Protein AF-A0A1B9ARR6-F1 (afdb_monomer)

Structure (mmCIF, N/CA/C/O backbone):
data_AF-A0A1B9ARR6-F1
#
_entry.id   AF-A0A1B9ARR6-F1
#
loop_
_atom_site.group_PDB
_atom_site.id
_atom_site.type_symbol
_atom_site.label_atom_id
_atom_site.label_alt_id
_atom_site.label_comp_id
_atom_site.label_asym_id
_atom_site.label_entity_id
_atom_site.label_seq_id
_atom_site.pdbx_PDB_ins_code
_atom_site.Cartn_x
_atom_site.Cartn_y
_atom_site.Cartn_z
_atom_site.occupancy
_atom_site.B_iso_or_equiv
_atom_site.auth_seq_id
_atom_site.auth_comp_id
_atom_site.auth_asym_id
_atom_si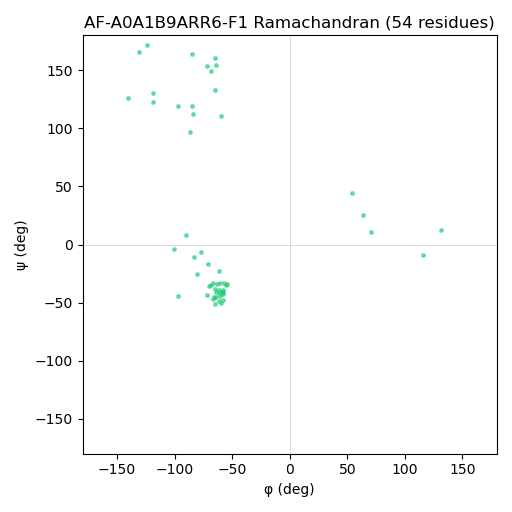te.auth_atom_id
_atom_site.pdbx_PDB_model_num
ATOM 1 N N . MET A 1 1 ? -6.412 10.365 4.226 1.00 87.94 1 MET A N 1
ATOM 2 C CA . MET A 1 1 ? -6.440 8.949 4.645 1.00 87.94 1 MET A CA 1
ATOM 3 C C . MET A 1 1 ? -5.205 8.674 5.490 1.00 87.94 1 MET A C 1
ATOM 5 O O . MET A 1 1 ? -4.134 9.120 5.098 1.00 87.94 1 MET A O 1
ATOM 9 N N . THR A 1 2 ? -5.326 8.020 6.648 1.00 97.81 2 THR A N 1
ATOM 10 C CA . THR A 1 2 ? -4.146 7.605 7.432 1.00 97.81 2 THR A CA 1
ATOM 11 C C . THR A 1 2 ? -3.603 6.258 6.935 1.00 97.81 2 THR A C 1
ATOM 13 O O . THR A 1 2 ? -4.319 5.505 6.280 1.00 97.81 2 THR A O 1
ATOM 16 N N . GLN A 1 3 ? -2.368 5.892 7.301 1.00 98.00 3 GLN A N 1
ATOM 17 C CA . GLN A 1 3 ? -1.823 4.549 7.018 1.00 98.00 3 GLN A CA 1
ATOM 18 C C . GLN A 1 3 ? -2.694 3.426 7.601 1.00 98.00 3 GLN A C 1
ATOM 20 O O . GLN A 1 3 ? -2.776 2.341 7.035 1.00 98.00 3 GLN A O 1
ATOM 25 N N . GLN A 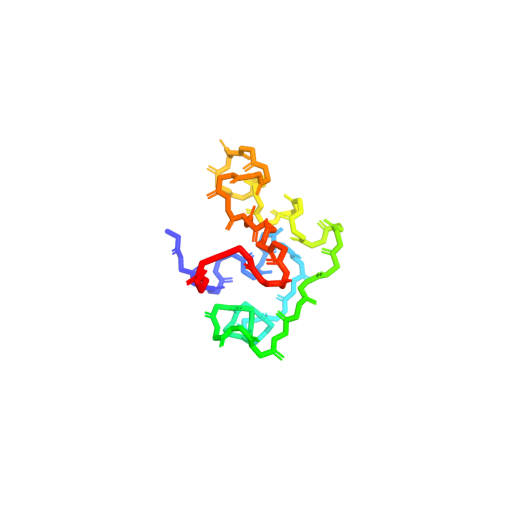1 4 ? -3.328 3.673 8.752 1.00 98.38 4 GLN A N 1
ATOM 26 C CA . GLN A 1 4 ? -4.216 2.704 9.387 1.00 98.38 4 GLN A CA 1
ATOM 27 C C . GLN A 1 4 ? -5.508 2.516 8.586 1.00 98.38 4 GLN A C 1
ATOM 29 O O . GLN A 1 4 ? -6.023 1.400 8.535 1.00 98.38 4 GLN A O 1
ATOM 34 N N . ASP A 1 5 ? -6.017 3.582 7.970 1.00 98.25 5 ASP A N 1
ATOM 35 C CA . ASP A 1 5 ? -7.208 3.532 7.118 1.00 98.25 5 ASP A CA 1
ATOM 36 C C . ASP A 1 5 ? -6.902 2.834 5.792 1.00 98.25 5 ASP A C 1
ATOM 38 O O . ASP A 1 5 ? -7.651 1.949 5.388 1.00 98.25 5 ASP A O 1
ATOM 42 N N . LEU A 1 6 ? -5.757 3.144 5.170 1.0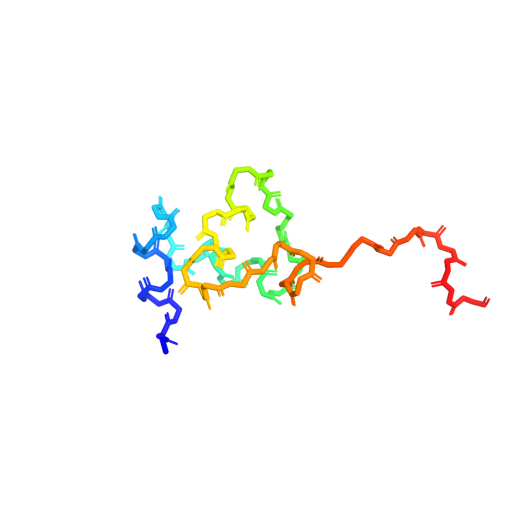0 98.25 6 LEU A N 1
ATOM 43 C CA . LEU A 1 6 ? -5.309 2.467 3.951 1.00 98.25 6 LEU A CA 1
ATOM 44 C C . LEU A 1 6 ? -5.102 0.967 4.191 1.00 98.25 6 LEU A C 1
ATOM 46 O O . LEU A 1 6 ? -5.557 0.143 3.408 1.00 98.25 6 LEU A O 1
ATOM 50 N N . ALA A 1 7 ? -4.472 0.605 5.310 1.00 98.12 7 ALA A N 1
ATOM 51 C CA . ALA A 1 7 ? -4.275 -0.787 5.700 1.00 98.12 7 ALA A CA 1
ATOM 52 C C . ALA A 1 7 ? -5.603 -1.548 5.839 1.00 98.12 7 ALA A C 1
ATOM 54 O O . ALA A 1 7 ? -5.722 -2.669 5.354 1.00 98.12 7 ALA A O 1
ATOM 55 N N . LYS A 1 8 ? -6.615 -0.918 6.452 1.00 98.06 8 LYS A N 1
ATOM 56 C CA . LYS A 1 8 ? -7.964 -1.492 6.555 1.00 98.06 8 LYS A CA 1
ATOM 57 C C . LYS A 1 8 ? -8.607 -1.658 5.179 1.00 98.06 8 LYS A C 1
ATOM 59 O O . LYS A 1 8 ? -9.165 -2.716 4.919 1.00 98.06 8 LYS A O 1
ATOM 64 N N . SER A 1 9 ? -8.505 -0.643 4.319 1.00 97.06 9 SER A N 1
ATOM 65 C CA . SER A 1 9 ? -9.054 -0.677 2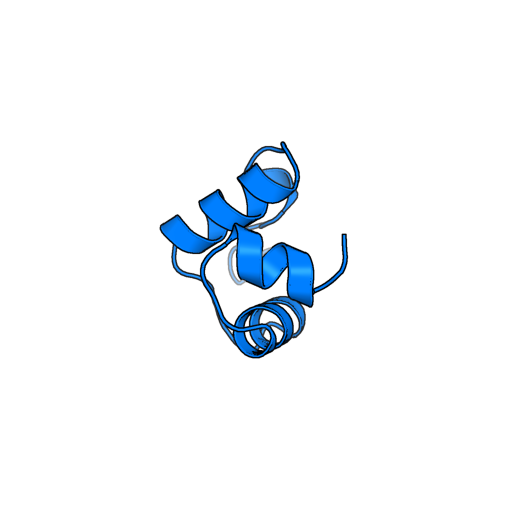.958 1.00 97.06 9 SER A CA 1
ATOM 66 C C . SER A 1 9 ? -8.427 -1.788 2.115 1.00 97.06 9 SER A C 1
ATOM 68 O O . SER A 1 9 ? -9.137 -2.494 1.416 1.00 97.06 9 SER A O 1
ATOM 70 N N . ALA A 1 10 ? -7.110 -1.968 2.221 1.00 96.69 10 ALA A N 1
ATOM 71 C CA . ALA A 1 10 ? -6.349 -2.949 1.451 1.00 96.69 10 ALA A CA 1
ATOM 72 C C . ALA A 1 10 ? -6.231 -4.327 2.137 1.00 96.69 10 ALA A C 1
ATOM 74 O O . ALA A 1 10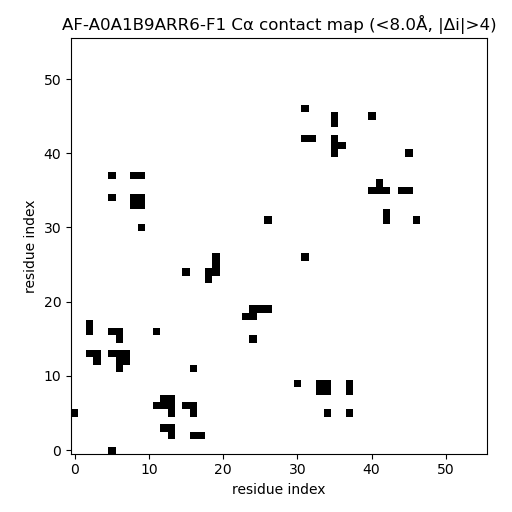 ? -5.448 -5.166 1.702 1.00 96.69 10 ALA A O 1
ATOM 75 N N . GLY A 1 11 ? -6.942 -4.565 3.248 1.00 96.81 11 GLY A N 1
ATOM 76 C CA . GLY A 1 11 ? -6.948 -5.866 3.929 1.00 96.81 11 GLY A CA 1
ATOM 77 C C . GLY A 1 11 ? -5.596 -6.310 4.510 1.00 96.81 11 GLY A C 1
ATOM 78 O O . GLY A 1 11 ? -5.356 -7.506 4.666 1.00 96.81 11 GLY A O 1
ATOM 79 N N . VAL A 1 12 ? -4.701 -5.373 4.840 1.00 97.94 12 VAL A N 1
ATOM 80 C CA . VAL A 1 12 ? -3.350 -5.660 5.354 1.00 97.94 12 VAL A CA 1
ATOM 81 C C . VAL A 1 12 ? -3.081 -4.984 6.696 1.00 97.94 12 VAL A C 1
ATOM 83 O O . VAL A 1 12 ? -3.847 -4.162 7.193 1.00 97.94 12 VAL A O 1
ATOM 86 N N . SER A 1 13 ? -1.955 -5.327 7.324 1.00 98.44 13 SER A N 1
ATOM 87 C CA . SER A 1 13 ? -1.522 -4.646 8.544 1.00 98.44 13 SER A CA 1
ATOM 88 C C . SER A 1 13 ? -1.017 -3.228 8.246 1.00 98.44 13 SER A C 1
ATOM 90 O O . SER A 1 13 ? -0.448 -2.963 7.183 1.00 98.44 13 SER A O 1
ATOM 92 N N . ARG A 1 14 ? -1.108 -2.318 9.227 1.00 98.31 14 ARG A N 1
ATOM 93 C CA . ARG A 1 14 ? -0.459 -0.995 9.137 1.00 98.31 14 ARG A CA 1
ATOM 94 C C . ARG A 1 14 ? 1.048 -1.118 8.875 1.00 98.31 14 ARG A C 1
ATOM 96 O O . ARG A 1 14 ? 1.616 -0.304 8.154 1.00 98.31 14 ARG A O 1
ATOM 103 N N . GLN A 1 15 ? 1.689 -2.149 9.428 1.00 98.38 15 GLN A N 1
ATOM 104 C CA . GLN A 1 15 ? 3.115 -2.398 9.231 1.00 98.38 15 GLN A CA 1
ATOM 105 C C . GLN A 1 15 ? 3.445 -2.775 7.781 1.00 98.38 15 GLN A C 1
ATOM 107 O O . GLN A 1 15 ? 4.499 -2.385 7.287 1.00 98.38 15 GLN A O 1
ATOM 112 N N . THR A 1 16 ? 2.539 -3.470 7.086 1.00 98.06 16 THR A N 1
ATOM 113 C CA . THR A 1 16 ? 2.668 -3.776 5.656 1.00 98.06 16 THR A CA 1
ATOM 114 C C . THR A 1 16 ? 2.714 -2.488 4.840 1.00 98.06 16 THR A C 1
ATOM 116 O O . THR A 1 16 ? 3.647 -2.312 4.063 1.00 98.06 16 THR A O 1
ATOM 119 N N . ILE A 1 17 ? 1.784 -1.556 5.081 1.00 98.31 17 ILE A N 1
ATOM 120 C CA . ILE A 1 17 ? 1.777 -0.240 4.418 1.00 98.31 17 ILE A CA 1
ATOM 121 C C . ILE A 1 17 ? 3.08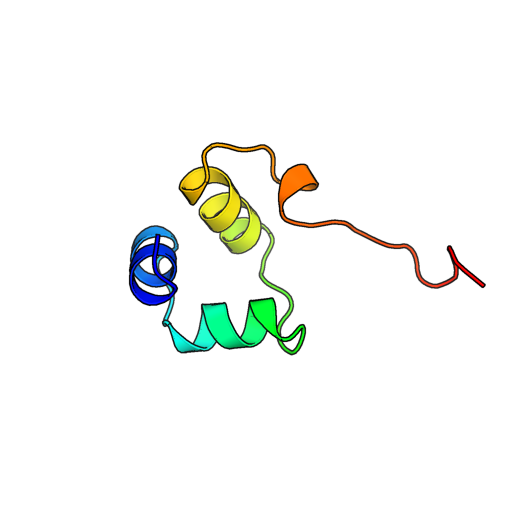6 0.515 4.680 1.00 98.31 17 ILE A C 1
ATOM 123 O O . ILE A 1 17 ? 3.734 0.960 3.738 1.00 98.31 17 ILE A O 1
ATOM 127 N N . ILE A 1 18 ? 3.543 0.571 5.936 1.00 98.19 18 ILE A N 1
ATOM 128 C CA . ILE A 1 18 ? 4.817 1.222 6.290 1.00 98.19 18 ILE A CA 1
ATOM 129 C C . ILE A 1 18 ? 6.006 0.586 5.552 1.00 98.19 18 ILE A C 1
ATOM 131 O O . ILE A 1 18 ? 6.916 1.291 5.117 1.00 98.19 18 ILE A O 1
ATOM 135 N N . SER A 1 19 ? 6.042 -0.743 5.429 1.00 98.19 19 SER A N 1
ATOM 136 C CA . SER A 1 19 ? 7.125 -1.440 4.727 1.00 98.19 19 SER A CA 1
ATOM 137 C C . SER A 1 19 ? 7.113 -1.173 3.219 1.00 98.19 19 SER A C 1
ATOM 139 O O . SER A 1 19 ? 8.192 -1.066 2.635 1.00 98.19 19 SER A O 1
ATOM 141 N N . ILE A 1 20 ? 5.929 -1.024 2.611 1.00 96.94 20 ILE A N 1
ATOM 142 C CA . ILE A 1 20 ? 5.769 -0.628 1.201 1.00 96.94 20 ILE A CA 1
ATOM 143 C C . ILE A 1 20 ? 6.290 0.793 0.989 1.00 96.94 20 ILE A C 1
ATOM 145 O O . ILE A 1 20 ? 7.134 1.007 0.126 1.00 96.94 20 ILE A O 1
ATOM 149 N N . GLU A 1 21 ? 5.851 1.751 1.80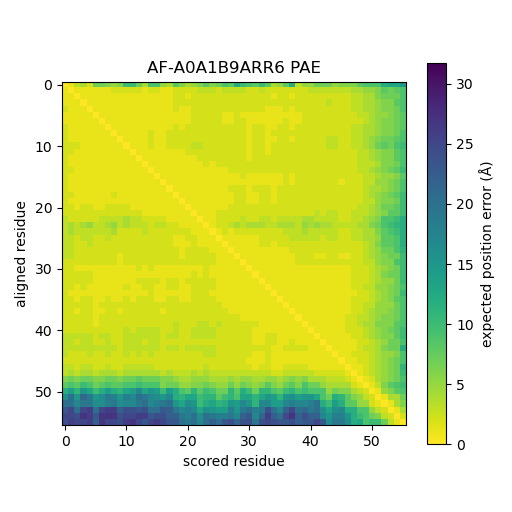8 1.00 95.31 21 GLU A N 1
ATOM 150 C CA . GLU A 1 21 ? 6.261 3.161 1.698 1.00 95.31 21 GLU A CA 1
ATOM 151 C C . GLU A 1 21 ? 7.773 3.351 1.873 1.00 95.31 21 GLU A C 1
ATOM 153 O O . GLU A 1 21 ? 8.378 4.212 1.239 1.00 95.31 21 GLU A O 1
ATOM 158 N N . LYS A 1 22 ? 8.407 2.523 2.712 1.00 96.50 22 LYS A N 1
ATOM 159 C CA . LYS A 1 22 ? 9.866 2.512 2.889 1.00 96.50 22 LYS A CA 1
ATOM 160 C C . LYS A 1 22 ? 10.622 1.810 1.755 1.00 96.50 22 LYS A C 1
ATOM 162 O O . LYS A 1 22 ? 11.848 1.806 1.782 1.00 96.50 22 LYS A O 1
ATOM 167 N N . GLY A 1 23 ? 9.929 1.171 0.811 1.00 93.00 23 GLY A N 1
ATOM 168 C CA . GLY A 1 23 ? 10.541 0.361 -0.247 1.00 93.00 23 GLY A CA 1
ATOM 169 C C . GLY A 1 23 ? 11.146 -0.962 0.241 1.00 93.00 23 GLY A C 1
ATOM 170 O O . GLY A 1 23 ? 11.831 -1.643 -0.515 1.00 93.00 23 GLY A O 1
ATOM 171 N N . ASN A 1 24 ? 10.884 -1.350 1.491 1.00 95.56 24 ASN A N 1
ATOM 172 C CA . ASN A 1 24 ? 11.409 -2.578 2.098 1.00 95.56 24 ASN A CA 1
ATOM 173 C C . ASN A 1 24 ? 10.579 -3.817 1.742 1.00 95.56 24 ASN A C 1
ATOM 175 O O . ASN A 1 24 ? 10.973 -4.941 2.047 1.00 95.56 24 ASN A O 1
ATOM 179 N N . TYR A 1 25 ? 9.407 -3.619 1.142 1.00 95.00 25 TYR A N 1
ATOM 180 C CA . TYR A 1 25 ? 8.524 -4.684 0.703 1.00 95.00 25 TYR A CA 1
ATOM 181 C C . TYR A 1 25 ? 7.901 -4.313 -0.638 1.00 95.00 25 TYR A C 1
ATOM 183 O O . TYR A 1 25 ? 7.293 -3.255 -0.780 1.00 95.00 25 TYR A O 1
ATOM 191 N N . THR A 1 26 ? 8.047 -5.201 -1.618 1.00 94.56 26 THR A N 1
ATOM 192 C CA . THR A 1 26 ? 7.337 -5.083 -2.893 1.00 94.56 26 THR A CA 1
ATOM 193 C C . THR A 1 26 ? 5.956 -5.718 -2.727 1.00 94.56 26 THR A C 1
ATOM 195 O O . THR A 1 26 ? 5.892 -6.909 -2.413 1.00 94.56 26 THR A O 1
ATOM 198 N N . PRO A 1 27 ? 4.855 -4.964 -2.898 1.00 96.44 27 PRO A N 1
ATOM 199 C CA . PRO A 1 27 ? 3.517 -5.535 -2.809 1.00 96.44 27 PRO A CA 1
ATOM 200 C C . PRO A 1 27 ? 3.286 -6.572 -3.915 1.00 96.44 27 PRO A C 1
ATOM 202 O O . PRO A 1 27 ? 3.885 -6.504 -4.989 1.00 96.44 27 PRO A O 1
ATOM 205 N N . SER A 1 28 ? 2.382 -7.523 -3.667 1.00 96.81 28 SER A N 1
ATOM 206 C CA . SER A 1 28 ? 1.837 -8.346 -4.748 1.00 96.81 28 SER A CA 1
ATOM 207 C C . SER A 1 28 ? 1.034 -7.467 -5.711 1.00 96.81 28 SER A C 1
ATOM 209 O O . SER A 1 28 ? 0.590 -6.378 -5.345 1.00 96.81 28 SER A O 1
ATOM 211 N N . LEU A 1 29 ? 0.803 -7.950 -6.934 1.00 96.31 29 LEU A N 1
ATOM 212 C CA . LEU A 1 29 ? 0.014 -7.204 -7.916 1.00 96.31 29 LEU A CA 1
ATOM 213 C C . LEU A 1 29 ? -1.403 -6.896 -7.402 1.00 96.31 29 LEU A C 1
ATOM 215 O O . LEU A 1 29 ? -1.868 -5.775 -7.559 1.00 96.31 29 LEU A O 1
ATOM 219 N N . VAL A 1 30 ? -2.045 -7.861 -6.735 1.00 97.25 30 VAL A N 1
ATOM 220 C CA . VAL A 1 30 ? -3.377 -7.687 -6.125 1.00 97.25 30 VAL A CA 1
ATOM 221 C C . VAL A 1 30 ? -3.356 -6.561 -5.091 1.00 97.25 30 VAL A C 1
ATOM 223 O O . VAL A 1 30 ? -4.121 -5.615 -5.212 1.00 97.25 30 VAL A O 1
ATOM 226 N N . LEU A 1 31 ? -2.401 -6.587 -4.155 1.00 97.88 31 LEU A N 1
ATOM 227 C CA . LEU A 1 31 ? -2.282 -5.542 -3.137 1.00 97.88 31 LEU A CA 1
ATOM 228 C C . LEU A 1 31 ? -1.984 -4.164 -3.748 1.00 97.88 31 LEU A C 1
ATOM 230 O O . LEU A 1 31 ? -2.436 -3.145 -3.235 1.00 97.88 31 LEU A O 1
ATOM 234 N N . ALA A 1 32 ? -1.220 -4.112 -4.840 1.00 97.81 32 ALA A N 1
ATOM 235 C CA . ALA A 1 32 ? -0.970 -2.864 -5.550 1.00 97.81 32 ALA A CA 1
ATOM 236 C C . ALA A 1 32 ? -2.256 -2.285 -6.174 1.00 97.81 32 ALA A C 1
ATOM 238 O O . ALA A 1 32 ? -2.454 -1.071 -6.116 1.00 97.81 32 ALA A O 1
ATOM 239 N N . PHE A 1 33 ? -3.139 -3.133 -6.715 1.00 97.88 33 PHE A N 1
ATOM 240 C CA . PHE A 1 33 ? -4.463 -2.714 -7.187 1.00 97.88 33 PHE A CA 1
ATOM 241 C C . PHE A 1 33 ? -5.365 -2.261 -6.037 1.00 97.88 33 PHE A C 1
ATOM 243 O O . PHE A 1 33 ? -5.903 -1.162 -6.122 1.00 97.88 33 PHE A O 1
ATOM 250 N N . ASP A 1 34 ? -5.449 -3.018 -4.940 1.00 97.94 34 ASP A N 1
ATOM 251 C CA . ASP A 1 34 ? -6.272 -2.652 -3.774 1.00 97.94 34 ASP A CA 1
ATOM 252 C C . ASP A 1 34 ? -5.864 -1.284 -3.197 1.00 97.94 34 ASP A C 1
ATOM 254 O O . ASP A 1 34 ? -6.698 -0.462 -2.811 1.00 97.94 34 ASP A O 1
ATOM 258 N N . ILE A 1 35 ? -4.555 -1.007 -3.163 1.00 98.00 35 ILE A N 1
ATOM 259 C CA . ILE A 1 35 ? -4.028 0.297 -2.748 1.00 98.00 35 ILE A CA 1
ATOM 260 C C . ILE A 1 35 ? -4.440 1.388 -3.743 1.00 98.00 35 ILE A C 1
ATOM 262 O O . ILE A 1 35 ? -4.864 2.456 -3.311 1.00 98.00 35 ILE A O 1
ATOM 266 N N . ALA A 1 36 ? -4.328 1.153 -5.053 1.00 98.00 36 ALA A N 1
ATOM 267 C CA . ALA A 1 36 ? -4.714 2.135 -6.067 1.00 98.00 36 ALA A CA 1
ATOM 268 C C . ALA A 1 36 ? -6.220 2.450 -6.038 1.00 98.00 36 ALA A C 1
ATOM 270 O O . ALA A 1 36 ? -6.607 3.620 -6.097 1.00 98.00 36 ALA A O 1
ATOM 271 N N . GLU A 1 37 ? -7.062 1.433 -5.847 1.00 97.25 37 GLU A N 1
ATOM 272 C CA . GLU A 1 37 ? -8.509 1.590 -5.680 1.00 97.25 37 GLU A CA 1
ATOM 273 C C . GLU A 1 37 ? -8.858 2.423 -4.442 1.00 97.25 37 GLU A C 1
ATOM 275 O O . GLU A 1 37 ? -9.725 3.294 -4.520 1.00 97.25 37 GLU A O 1
ATOM 280 N N . ALA A 1 38 ? -8.133 2.258 -3.328 1.00 97.38 38 ALA A N 1
ATOM 281 C CA . ALA A 1 38 ? -8.331 3.069 -2.122 1.00 97.38 38 ALA A CA 1
ATOM 282 C C . ALA A 1 38 ? -8.088 4.577 -2.348 1.00 97.38 38 ALA A C 1
ATOM 284 O O . ALA A 1 38 ? -8.601 5.411 -1.597 1.00 97.38 38 ALA A O 1
ATOM 285 N N . PHE A 1 39 ? -7.320 4.938 -3.380 1.00 96.75 39 PHE A N 1
ATOM 286 C CA . PHE A 1 39 ? -7.095 6.320 -3.810 1.00 96.75 39 PHE A CA 1
ATOM 287 C C . PHE A 1 39 ? -7.945 6.730 -5.022 1.00 96.75 39 PHE A C 1
ATOM 289 O O . PHE A 1 39 ? -7.918 7.901 -5.396 1.00 96.75 39 PHE A O 1
ATOM 296 N N . ASN A 1 40 ? -8.719 5.807 -5.604 1.00 97.12 40 ASN A N 1
ATOM 297 C CA . ASN A 1 40 ? -9.517 6.009 -6.814 1.00 97.12 40 ASN A CA 1
ATOM 298 C C . ASN A 1 40 ? -8.686 6.534 -8.004 1.00 97.12 40 ASN A C 1
ATOM 300 O O . ASN A 1 40 ? -9.085 7.467 -8.702 1.00 97.12 40 ASN A O 1
ATOM 304 N N . VAL A 1 41 ? -7.508 5.943 -8.206 1.00 97.88 41 VAL A N 1
ATOM 305 C CA . VAL A 1 41 ? -6.563 6.278 -9.284 1.00 97.88 41 VAL A CA 1
ATOM 306 C C . VAL A 1 41 ? -6.095 5.016 -10.003 1.00 97.88 41 VAL A C 1
ATOM 308 O O . VAL A 1 41 ? -6.267 3.899 -9.512 1.00 97.88 41 VAL A O 1
ATOM 311 N N . GLY A 1 42 ? -5.474 5.174 -11.172 1.00 97.19 42 GLY A N 1
ATOM 312 C CA . GLY A 1 42 ? -4.845 4.055 -11.865 1.00 97.19 42 GLY A CA 1
ATOM 313 C C . GLY A 1 42 ? -3.609 3.534 -11.121 1.00 97.19 42 GLY A C 1
ATOM 314 O O . GLY A 1 42 ? -2.864 4.300 -10.512 1.00 97.19 42 GLY A O 1
ATOM 315 N N . ILE A 1 43 ? -3.315 2.232 -11.236 1.00 95.94 43 ILE A N 1
ATOM 316 C CA . ILE A 1 43 ? -2.143 1.610 -10.584 1.00 95.94 43 ILE A CA 1
ATOM 317 C C . ILE A 1 43 ? -0.814 2.308 -10.926 1.00 95.94 43 ILE A C 1
ATOM 319 O O . ILE A 1 43 ? 0.052 2.428 -10.064 1.00 95.94 43 ILE A O 1
ATOM 323 N N . ASN A 1 44 ? -0.680 2.834 -12.149 1.00 94.94 44 ASN A N 1
ATOM 324 C CA . ASN A 1 44 ? 0.518 3.544 -12.617 1.00 94.94 44 ASN A CA 1
ATOM 325 C C . ASN A 1 44 ? 0.715 4.925 -11.962 1.00 94.94 44 ASN A C 1
ATOM 327 O O . ASN A 1 44 ? 1.806 5.489 -12.042 1.00 94.94 44 ASN A O 1
ATOM 331 N N . GLU A 1 45 ? -0.323 5.482 -11.332 1.00 96.31 45 GLU A N 1
ATOM 332 C CA . GLU A 1 45 ? -0.233 6.738 -10.579 1.00 96.31 45 GLU A CA 1
ATOM 333 C C . GLU A 1 45 ? 0.347 6.508 -9.177 1.00 96.31 45 GLU A C 1
ATOM 335 O O . GLU A 1 45 ? 0.973 7.405 -8.615 1.00 96.31 45 GLU A O 1
ATOM 340 N N . VAL A 1 46 ? 0.199 5.292 -8.637 1.00 95.44 46 VAL A N 1
ATOM 341 C CA . VAL A 1 46 ? 0.724 4.902 -7.318 1.00 95.44 46 VAL A CA 1
ATOM 342 C C . VAL A 1 46 ? 2.069 4.187 -7.431 1.00 95.44 46 VAL A C 1
ATOM 344 O O . VAL A 1 46 ? 2.995 4.473 -6.673 1.00 95.44 46 VAL A O 1
ATOM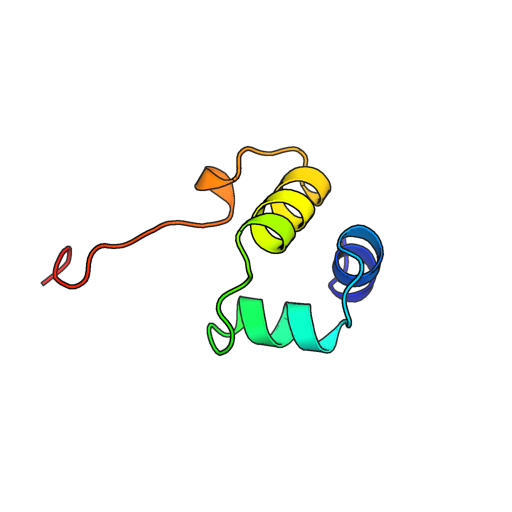 347 N N . PHE A 1 47 ? 2.196 3.258 -8.378 1.00 93.88 47 PHE A N 1
ATOM 348 C CA . PHE A 1 47 ? 3.373 2.414 -8.547 1.00 93.88 47 PHE A CA 1
ATOM 349 C C . PHE A 1 47 ? 4.009 2.637 -9.915 1.00 93.88 47 PHE A C 1
ATOM 351 O O . PHE A 1 47 ? 3.353 2.564 -10.949 1.00 93.88 47 PHE A O 1
ATOM 358 N N . GLN A 1 48 ? 5.322 2.857 -9.921 1.00 89.88 48 GLN A N 1
ATOM 359 C CA . GLN A 1 48 ? 6.101 3.069 -11.136 1.00 89.88 48 GLN A CA 1
ATOM 360 C C . GLN A 1 48 ? 7.158 1.978 -11.252 1.00 89.88 48 GLN A C 1
ATOM 362 O O . GLN A 1 48 ? 8.002 1.814 -10.369 1.00 89.88 48 GLN A O 1
ATOM 367 N N . TYR A 1 49 ? 7.140 1.242 -12.359 1.00 85.19 49 TYR A N 1
ATOM 368 C CA . TYR A 1 49 ? 8.217 0.318 -12.679 1.00 85.19 49 TYR A CA 1
ATOM 369 C C . TYR A 1 49 ? 9.353 1.079 -13.366 1.00 85.19 49 TYR A C 1
ATOM 371 O O . TYR A 1 49 ? 9.205 1.556 -14.488 1.00 85.19 49 TYR A O 1
ATOM 379 N N . ARG A 1 50 ? 10.498 1.191 -12.689 1.00 81.38 50 ARG A N 1
ATOM 380 C CA . ARG A 1 50 ? 11.747 1.687 -13.280 1.00 81.38 50 ARG A CA 1
ATOM 381 C C . ARG A 1 50 ? 12.586 0.485 -13.684 1.00 81.38 50 ARG A C 1
ATOM 383 O O . ARG A 1 50 ? 12.968 -0.317 -12.827 1.00 81.38 50 ARG A O 1
ATOM 390 N N . LYS A 1 51 ? 12.899 0.351 -14.973 1.00 81.50 51 LYS A N 1
ATOM 391 C CA . LYS A 1 51 ? 13.821 -0.693 -15.422 1.00 81.50 51 LYS A CA 1
ATOM 392 C C . LYS A 1 51 ? 15.202 -0.405 -14.832 1.00 81.50 51 LYS A C 1
ATOM 394 O O . LYS A 1 51 ? 15.684 0.726 -14.869 1.00 81.50 51 LYS A O 1
ATOM 399 N N . LYS A 1 52 ? 15.848 -1.426 -14.268 1.00 70.88 52 LYS A N 1
ATOM 400 C CA . LYS A 1 52 ? 17.194 -1.292 -13.695 1.00 70.88 52 LYS A CA 1
ATOM 401 C C . LYS A 1 52 ? 18.155 -0.823 -14.803 1.00 70.88 52 LYS A C 1
ATOM 403 O O . LYS A 1 52 ? 18.402 -1.581 -15.737 1.00 70.88 52 LYS A O 1
ATOM 408 N N . GLY A 1 53 ? 18.639 0.419 -14.710 1.00 66.69 53 GLY A N 1
ATOM 409 C CA . GLY A 1 53 ? 19.503 1.064 -15.712 1.00 66.69 53 GLY A CA 1
ATOM 410 C C . GLY A 1 53 ? 18.905 2.289 -16.418 1.00 66.69 53 GLY A C 1
ATOM 411 O O . GLY A 1 53 ? 19.639 2.994 -17.097 1.00 66.69 53 GLY A O 1
ATOM 412 N N . GLU A 1 54 ? 17.616 2.592 -16.246 1.00 58.03 54 GLU A N 1
ATOM 413 C CA . GLU A 1 54 ? 17.028 3.846 -16.741 1.00 58.03 54 GLU A CA 1
ATOM 414 C C . GLU A 1 54 ? 17.214 4.960 -15.700 1.00 58.03 54 GLU A C 1
ATOM 416 O O . GLU A 1 54 ? 16.455 5.062 -14.733 1.00 58.03 54 GLU A O 1
ATOM 421 N N . GLY A 1 55 ? 18.260 5.772 -15.887 1.00 60.41 55 GLY A N 1
ATOM 422 C CA . GLY A 1 55 ? 18.599 6.906 -15.016 1.00 60.41 55 GLY A CA 1
ATOM 423 C C . GLY A 1 55 ? 20.063 6.991 -14.564 1.00 60.41 55 GLY A C 1
ATOM 424 O O . GLY A 1 55 ? 20.341 7.765 -13.650 1.00 60.41 55 GLY A O 1
ATOM 425 N N . LEU A 1 56 ? 20.968 6.209 -15.168 1.00 47.41 56 LEU A N 1
ATOM 426 C CA . LEU A 1 56 ? 22.416 6.460 -15.158 1.00 47.41 56 LEU A CA 1
ATOM 427 C C . 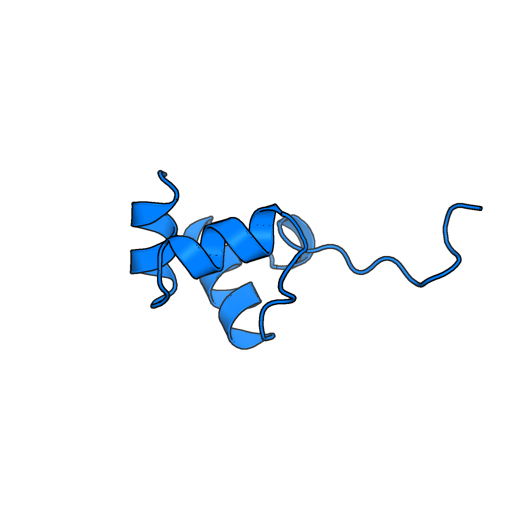LEU A 1 56 ? 22.832 7.105 -16.481 1.00 47.41 56 LEU A C 1
ATOM 429 O O . LEU A 1 56 ? 22.266 6.689 -17.518 1.00 47.41 56 LEU A O 1
#

Nearest PDB structures (foldseek):
  2xj3-assembly1_B  TM=9.560E-01  e=4.438E-04  Enterococcus faecalis
  2lyj-assembly1_A  TM=9.499E-01  e=6.457E-04  Enterococcus faecalis
  2xj3-assembly1_A  TM=9.530E-01  e=7.317E-04  Enterococcus faecalis
  1utx-assembly1_B  TM=9.512E-01  e=9.395E-04  Enterococcus faecalis
  3op9-assembly1_A  TM=7.659E-01  e=2.422E-02  Listeria innocua

Solvent-accessible surface area (backbone atoms only — not comparable to full-atom values): 3507 Å² total; per-residue (Å²): 134,52,63,64,53,49,12,59,71,46,75,48,52,47,65,55,49,54,31,39,77,69,67,78,39,85,72,54,73,68,54,45,45,40,49,17,56,74,69,74,50,58,48,71,79,76,50,78,90,75,61,93,75,77,87,117

Radius of gyration: 12.0 Å; Cα contacts (8 Å, |Δi|>4): 42; chains: 1; bounding box: 32×17×26 Å

Mean predicted aligned error: 3.86 Å

Sequence (56 aa):
MTQQDLAKSAGVSRQTIISIEKGNYTPSLVLAFDIAEAFNVGINEVFQYRKKGEGL

Secondary structure (DSSP, 8-state):
--HHHHHHHTTS-HHHHHHHHTTSSPPPHHHHHHHHHHHTS-HHHH-----TTTT-

pLDDT: mean 92.75, std 10.97, range [47.41, 98.44]

Foldseek 3Di:
DDLCVLCVQLVHDSVQSVCVVVVVDDDDPSSLVSSCVVVPHDSCVVDPDDDVPPPD